Protein AF-A0A411KUL9-F1 (afdb_monomer)

Mean predicted aligned error: 7.38 Å

Radius of gyration: 20.54 Å; Cα contacts (8 Å, |Δi|>4): 102; chains: 1; bounding box: 45×31×55 Å

Nearest PDB structures (foldseek):
  7xw5-assembly1_Y  TM=8.873E-01  e=7.635E-06  Homo sapiens
  1hrp-assembly1_B  TM=8.406E-01  e=1.225E-03  unclassified
  6p57-assembly1_A-3  TM=7.315E-01  e=2.776E-02  Bos taurus

Secondary structure (DSSP, 8-state):
-----S----BSEEEEEEEEEE-TT-S-EEEEEEEEEESB------TTGGGS-GGGG-------SS------PPTT--TTS--

Solvent-accessible surface area (backbone atoms only — not comparable to full-atom values): 5755 Å² total; per-residue (Å²): 139,85,86,83,89,84,68,90,76,50,58,56,38,81,35,83,41,80,44,79,50,71,52,89,81,32,78,48,72,46,77,42,86,47,72,44,57,46,56,48,55,86,69,85,85,65,96,61,53,92,81,47,60,72,78,82,68,66,69,67,70,60,60,82,88,79,86,81,92,80,88,76,76,49,62,68,41,50,93,90,48,83,77

Foldseek 3Di:
DDDDDDDPFDAFDWDWDFDWDDDPQAPDIDTDIDTFTDTDDDFDDDPPVVPDDVVVRDTDDRHDPDDDDDDDAGPRHDPVDGD

InterPro domains:
  IPR001545 Gonadotropin, beta subunit [PTHR11515] (9-83)
  IPR001545 Gonadotropin, beta subunit [SM00068] (8-83)
  IPR001545 Gonadotropin, beta subunit [cd00069] (12-83)
  IPR006208 Glycoprotein hormone subunit beta [PF00007] (10-83)
  IPR018245 Gonadotropin, beta subunit, conserved site [PS00261] (37-43)
  IPR029034 Cystine-knot cytokine [G3DSA:2.10.90.10] (5-83)
  IPR029034 Cystine-knot cytokine [SSF57501] (7-83)

pLDDT: mean 88.68, std 13.58, range [41.31, 97.75]

Sequence (83 aa):
FGLACGQAMSFCIPTEYMMHVERKECAYCLTINTTVCAGYCMTRDVNGKLFLPKYALSQDVCTYRDFMYKTAEIPGCPRHVTP

Structure (mmCIF, N/CA/C/O backbone):
data_AF-A0A411KUL9-F1
#
_entry.id   AF-A0A411KUL9-F1
#
loop_
_atom_site.group_PDB
_atom_site.id
_atom_site.type_symbol
_atom_site.label_atom_id
_atom_site.label_alt_id
_atom_site.label_comp_id
_atom_site.label_asym_id
_atom_site.label_entity_id
_atom_site.label_seq_id
_atom_site.pdbx_PDB_ins_code
_atom_site.Cartn_x
_atom_site.Cartn_y
_atom_site.Cartn_z
_atom_site.occupancy
_atom_site.B_iso_or_equiv
_atom_site.auth_seq_id
_atom_site.auth_comp_id
_atom_site.auth_asym_id
_atom_site.auth_atom_id
_atom_site.pdbx_PDB_model_num
ATOM 1 N N . PHE A 1 1 ? 12.974 -11.998 -30.441 1.00 41.31 1 PHE A N 1
ATOM 2 C CA . PHE A 1 1 ? 13.431 -13.232 -29.779 1.00 41.31 1 PHE A CA 1
ATOM 3 C C . PHE A 1 1 ? 12.458 -13.555 -28.665 1.00 41.31 1 PHE A C 1
ATOM 5 O O . PHE A 1 1 ? 12.474 -12.890 -27.639 1.00 41.31 1 PHE A O 1
ATOM 12 N N . GLY A 1 2 ? 11.519 -14.457 -28.950 1.00 50.50 2 GLY A N 1
ATOM 13 C CA . GLY A 1 2 ? 10.558 -14.954 -27.970 1.00 50.50 2 GLY A CA 1
ATOM 14 C C . GLY A 1 2 ? 11.096 -16.168 -27.211 1.00 50.50 2 GLY A C 1
ATOM 15 O O . GLY A 1 2 ? 12.128 -16.717 -27.589 1.00 50.50 2 GLY A O 1
ATOM 16 N N . LEU A 1 3 ? 10.303 -16.578 -26.215 1.00 47.28 3 LEU A N 1
ATOM 17 C CA . LEU A 1 3 ? 10.382 -17.777 -25.366 1.00 47.28 3 LEU A CA 1
ATOM 18 C C . LEU A 1 3 ? 11.250 -17.680 -24.100 1.00 47.28 3 LEU A C 1
ATOM 20 O O . LEU A 1 3 ? 12.402 -18.093 -24.067 1.00 47.28 3 LEU A O 1
ATOM 24 N N . ALA A 1 4 ? 10.582 -17.301 -23.008 1.00 46.47 4 ALA A N 1
ATOM 25 C CA . ALA A 1 4 ? 10.445 -18.198 -21.862 1.00 46.47 4 ALA A CA 1
ATOM 26 C C . ALA A 1 4 ? 8.987 -18.134 -21.367 1.00 46.47 4 ALA A C 1
ATOM 28 O O . ALA A 1 4 ? 8.541 -17.128 -20.822 1.00 46.47 4 ALA A O 1
ATOM 29 N N . CYS A 1 5 ? 8.222 -19.197 -21.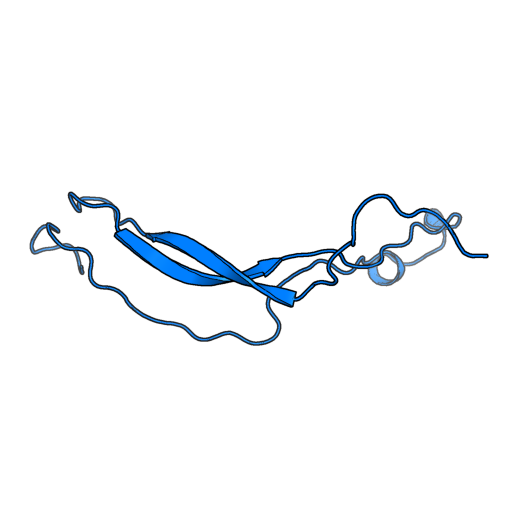620 1.00 55.97 5 CYS A N 1
ATOM 30 C CA . CYS A 1 5 ? 6.954 -19.461 -20.945 1.00 55.97 5 CYS A CA 1
ATOM 31 C C . CYS A 1 5 ? 7.312 -20.071 -19.583 1.00 55.97 5 CYS A C 1
ATOM 33 O O . CYS A 1 5 ? 7.952 -21.120 -19.553 1.00 55.97 5 CYS A O 1
ATOM 35 N N . GLY A 1 6 ? 6.967 -19.408 -18.476 1.00 51.41 6 GLY A N 1
ATOM 36 C CA . GLY A 1 6 ? 7.334 -19.900 -17.140 1.00 51.41 6 GLY A CA 1
ATOM 37 C C . GLY A 1 6 ? 6.559 -19.292 -15.975 1.00 51.41 6 GLY A C 1
ATOM 38 O O . GLY A 1 6 ? 6.230 -20.011 -15.043 1.00 51.41 6 GLY A O 1
ATOM 39 N N . GLN A 1 7 ? 6.179 -18.018 -16.050 1.00 54.53 7 GLN A N 1
ATOM 40 C CA . GLN A 1 7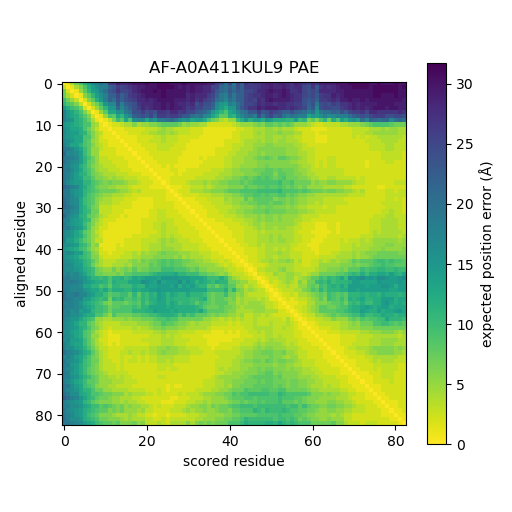 ? 5.121 -17.403 -15.243 1.00 54.53 7 GLN A CA 1
ATOM 41 C C . GLN A 1 7 ? 4.505 -16.320 -16.130 1.00 54.53 7 GLN A C 1
ATOM 43 O O . GLN A 1 7 ? 5.249 -15.577 -16.772 1.00 54.53 7 GLN A O 1
ATOM 48 N N . ALA A 1 8 ? 3.178 -16.230 -16.229 1.00 59.22 8 ALA A N 1
ATOM 49 C CA . ALA A 1 8 ? 2.569 -15.023 -16.778 1.00 59.22 8 ALA A CA 1
ATOM 50 C C . ALA A 1 8 ? 2.919 -13.891 -15.803 1.00 59.22 8 ALA A C 1
ATOM 52 O O . ALA A 1 8 ? 2.266 -13.743 -14.775 1.00 59.22 8 ALA A O 1
ATOM 53 N N . MET A 1 9 ? 4.022 -13.177 -16.051 1.00 64.69 9 MET A N 1
ATOM 54 C CA . MET A 1 9 ? 4.403 -12.033 -15.230 1.00 64.69 9 MET A CA 1
ATOM 55 C C . MET A 1 9 ? 3.298 -10.997 -15.394 1.00 64.69 9 MET A C 1
ATOM 57 O O . MET A 1 9 ? 3.129 -10.429 -16.473 1.00 64.69 9 MET A O 1
ATOM 61 N N . SER A 1 10 ? 2.506 -10.798 -14.343 1.00 80.00 10 SER A N 1
ATOM 62 C CA . SER A 1 10 ? 1.524 -9.728 -14.320 1.00 80.00 10 SER A CA 1
ATOM 63 C C . SER A 1 10 ? 2.267 -8.396 -14.317 1.00 80.00 10 SER A C 1
ATOM 65 O O . SER A 1 10 ? 3.168 -8.158 -13.507 1.00 80.00 10 SER A O 1
ATOM 67 N N . PHE A 1 11 ? 1.905 -7.510 -15.242 1.00 91.19 11 PHE A N 1
ATOM 68 C CA . PHE A 1 11 ? 2.310 -6.111 -15.145 1.00 91.19 11 PHE A CA 1
ATOM 69 C C . PHE A 1 11 ? 1.801 -5.516 -13.824 1.00 91.19 11 PHE A C 1
ATOM 71 O O . PHE A 1 11 ? 0.845 -6.035 -13.249 1.00 91.19 11 PHE A O 1
ATOM 78 N N . CYS A 1 12 ? 2.426 -4.438 -13.342 1.00 95.88 12 CYS A N 1
ATOM 79 C CA . CYS A 1 12 ? 1.924 -3.712 -12.175 1.00 95.88 12 CYS A CA 1
ATOM 80 C C . CYS A 1 12 ? 0.475 -3.247 -12.410 1.00 95.88 12 CYS A C 1
ATOM 82 O O . CYS A 1 12 ? 0.227 -2.368 -13.238 1.00 95.88 12 CYS A O 1
ATOM 84 N N . ILE A 1 13 ? -0.473 -3.852 -11.690 1.00 95.56 13 ILE A N 1
ATOM 85 C CA . ILE A 1 13 ? -1.911 -3.582 -11.790 1.00 95.56 13 ILE A CA 1
ATOM 86 C C . ILE A 1 13 ? -2.558 -3.535 -10.397 1.00 95.56 13 ILE A C 1
ATOM 88 O O . ILE A 1 13 ? -2.050 -4.144 -9.448 1.00 95.56 13 ILE A O 1
ATOM 92 N N . PRO A 1 14 ? -3.704 -2.847 -10.245 1.00 97.00 14 PRO A N 1
ATOM 93 C CA . PRO A 1 14 ? -4.547 -3.004 -9.067 1.00 97.00 14 PRO A CA 1
ATOM 94 C C . PRO A 1 14 ? -5.024 -4.456 -8.940 1.00 97.00 14 PRO A C 1
ATOM 96 O O . PRO A 1 14 ? -5.563 -5.023 -9.888 1.00 97.00 14 PRO A O 1
ATOM 99 N N . THR A 1 15 ? -4.821 -5.051 -7.769 1.00 96.12 15 THR A N 1
ATOM 100 C CA . THR A 1 15 ? -5.149 -6.446 -7.456 1.00 96.12 15 THR A CA 1
ATOM 101 C C . THR A 1 15 ? -5.965 -6.499 -6.169 1.00 96.12 15 THR A C 1
ATOM 103 O O . THR A 1 15 ? -5.662 -5.780 -5.214 1.00 96.12 15 THR A O 1
ATOM 106 N N . GLU A 1 16 ? -7.004 -7.334 -6.136 1.00 97.12 16 GLU A N 1
ATOM 107 C CA . GLU A 1 16 ? -7.804 -7.566 -4.930 1.00 97.12 16 GLU A CA 1
ATOM 108 C C . GLU A 1 16 ? -6.947 -8.164 -3.811 1.00 97.12 16 GLU A C 1
ATOM 110 O O . GLU A 1 16 ? -6.139 -9.068 -4.032 1.00 97.12 16 GLU A O 1
ATOM 115 N N . TYR A 1 17 ? -7.114 -7.647 -2.598 1.00 97.19 17 TYR A N 1
ATOM 116 C CA . TYR A 1 17 ? -6.319 -8.036 -1.445 1.00 97.19 17 TYR A CA 1
ATOM 117 C C . TYR A 1 17 ? -7.133 -7.961 -0.152 1.00 97.19 17 TYR A C 1
ATOM 119 O O . TYR A 1 17 ? -7.940 -7.049 0.042 1.00 97.19 17 TYR A O 1
ATOM 127 N N . MET A 1 18 ? -6.883 -8.910 0.751 1.00 97.75 18 MET A N 1
ATOM 128 C CA . MET A 1 18 ? -7.469 -8.945 2.091 1.00 97.75 18 MET A CA 1
ATOM 129 C C . MET A 1 18 ? -6.531 -8.227 3.060 1.00 97.75 18 MET A C 1
ATOM 131 O O . MET A 1 18 ? -5.491 -8.762 3.443 1.00 97.75 18 MET A O 1
ATOM 135 N N . MET A 1 19 ? -6.873 -7.000 3.441 1.00 96.81 19 MET A N 1
ATOM 136 C CA . MET A 1 19 ? -6.059 -6.202 4.353 1.00 96.81 19 MET A CA 1
ATOM 137 C C . MET A 1 19 ? -6.478 -6.429 5.803 1.00 96.81 19 MET A C 1
ATOM 139 O O . MET A 1 19 ? -7.663 -6.357 6.126 1.00 96.81 19 MET A O 1
ATOM 143 N N . HIS A 1 20 ? -5.495 -6.637 6.678 1.00 96.69 20 HIS A N 1
ATOM 144 C CA . HIS A 1 20 ? -5.694 -6.677 8.123 1.00 96.69 20 HIS A CA 1
ATOM 145 C C . HIS A 1 20 ? -5.544 -5.272 8.708 1.00 96.69 20 HIS A C 1
ATOM 147 O O . HIS A 1 20 ? -4.516 -4.623 8.513 1.00 96.69 20 HIS A O 1
ATOM 153 N N . VAL A 1 21 ? -6.583 -4.794 9.389 1.00 96.69 21 VAL A N 1
ATOM 154 C CA . VAL A 1 21 ? -6.641 -3.461 9.991 1.00 96.69 21 VAL A CA 1
ATOM 155 C C . VAL A 1 21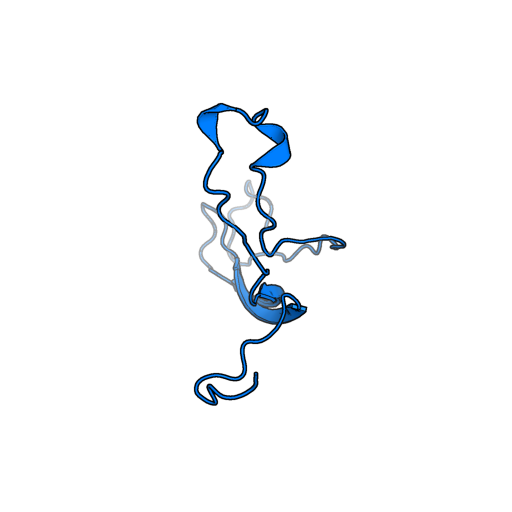 ? -6.855 -3.616 11.487 1.00 96.69 21 VAL A C 1
ATOM 157 O O . VAL A 1 21 ? -7.864 -4.159 11.937 1.00 96.69 21 VAL A O 1
ATOM 160 N N . GLU A 1 22 ? -5.893 -3.124 12.254 1.00 95.75 22 GLU A N 1
ATOM 161 C CA . GLU A 1 22 ? -5.898 -3.172 13.709 1.00 95.75 22 GLU A CA 1
ATOM 162 C C . GLU A 1 22 ? -5.601 -1.798 14.296 1.00 95.75 22 GLU A C 1
ATOM 164 O O . GLU A 1 22 ? -4.979 -0.937 13.666 1.00 95.75 22 GLU A O 1
ATOM 169 N N . ARG A 1 23 ? -6.040 -1.602 15.536 1.00 95.44 23 ARG A N 1
ATOM 170 C CA . ARG A 1 23 ? -5.757 -0.398 16.299 1.00 95.44 23 ARG A CA 1
ATOM 171 C C . ARG A 1 23 ? -5.398 -0.774 17.720 1.00 95.44 23 ARG A C 1
ATOM 173 O O . ARG A 1 23 ? -6.042 -1.613 18.344 1.00 95.44 23 ARG A O 1
ATOM 180 N N . LYS A 1 24 ? -4.348 -0.131 18.226 1.00 95.25 24 LYS A N 1
ATOM 181 C CA . LYS A 1 24 ? -3.859 -0.352 19.584 1.00 95.25 24 LYS A CA 1
ATOM 182 C C . LYS A 1 24 ? -4.992 -0.126 20.592 1.00 95.25 24 LYS A C 1
ATOM 184 O O . LYS A 1 24 ? -5.757 0.821 20.444 1.00 95.25 24 LYS A O 1
ATOM 189 N N . GLU A 1 25 ? -5.050 -0.985 21.609 1.00 94.69 25 GLU A N 1
ATOM 190 C CA . GLU A 1 25 ? -6.064 -1.006 22.682 1.00 94.69 25 GLU A CA 1
ATOM 191 C C . GLU A 1 25 ? -7.460 -1.491 22.264 1.00 94.69 25 GLU A C 1
ATOM 193 O O . GLU A 1 25 ? -8.267 -1.784 23.142 1.00 94.69 25 GLU A O 1
ATOM 198 N N . CYS A 1 26 ? -7.739 -1.662 20.969 1.00 95.50 26 CYS A N 1
ATOM 199 C CA . CYS A 1 26 ? -8.943 -2.347 20.510 1.00 95.50 26 CYS A CA 1
ATOM 200 C C . CYS A 1 26 ? -8.754 -3.868 20.565 1.00 95.50 26 CYS A C 1
ATOM 202 O O . CYS A 1 26 ? -7.661 -4.385 20.341 1.00 95.50 26 CYS A O 1
ATOM 204 N N . ALA A 1 27 ? -9.829 -4.599 20.860 1.00 95.06 27 ALA A N 1
ATOM 205 C CA . ALA A 1 27 ? -9.771 -6.051 21.052 1.00 95.06 27 ALA A CA 1
ATOM 206 C C . ALA A 1 27 ? -9.760 -6.875 19.747 1.00 95.06 27 ALA A C 1
ATOM 208 O O . ALA A 1 27 ? -9.602 -8.094 19.803 1.00 95.06 27 ALA A O 1
ATOM 209 N N . TYR A 1 28 ? -9.957 -6.241 18.587 1.00 95.00 28 TYR A N 1
ATOM 210 C CA . TYR A 1 28 ? -10.196 -6.927 17.316 1.00 95.00 28 TYR A CA 1
ATOM 211 C C . TYR A 1 28 ? -9.246 -6.460 16.208 1.00 95.00 28 TYR A C 1
ATOM 213 O O . TYR A 1 28 ? -8.845 -5.298 16.154 1.00 95.00 28 TYR A O 1
ATOM 221 N N . CYS A 1 29 ? -8.954 -7.379 15.286 1.00 95.94 29 CYS A N 1
ATOM 222 C CA . CYS A 1 29 ? -8.280 -7.124 14.017 1.00 95.94 29 CYS A CA 1
ATOM 223 C C . CYS A 1 29 ? -9.272 -7.420 12.886 1.00 95.94 29 CYS A C 1
ATOM 225 O O . CYS A 1 29 ? -9.768 -8.544 12.763 1.00 95.94 29 CYS A O 1
ATOM 227 N N . LEU A 1 30 ? -9.615 -6.404 12.096 1.00 96.62 30 LEU A N 1
ATOM 228 C CA . LEU A 1 30 ? -10.549 -6.542 10.984 1.00 96.62 30 LEU A CA 1
ATOM 229 C C . LEU A 1 30 ? -9.826 -7.046 9.743 1.00 96.62 30 LEU A C 1
ATOM 231 O O . LEU A 1 30 ? -8.697 -6.654 9.473 1.00 96.62 30 LEU A O 1
ATOM 235 N N . THR A 1 31 ? -10.507 -7.868 8.951 1.00 97.62 31 THR A N 1
ATOM 236 C CA . THR A 1 31 ? -10.046 -8.226 7.606 1.00 97.62 31 THR A CA 1
ATOM 237 C C . THR A 1 31 ? -10.994 -7.590 6.600 1.00 97.62 31 THR A C 1
ATOM 239 O O . THR A 1 31 ? -12.187 -7.887 6.617 1.00 97.62 31 THR A O 1
ATOM 242 N N . ILE A 1 32 ? -10.483 -6.693 5.756 1.00 97.06 32 ILE A N 1
ATOM 243 C CA . ILE A 1 32 ? -11.281 -5.937 4.785 1.00 97.06 32 ILE A CA 1
ATOM 244 C C . ILE A 1 32 ? -10.829 -6.220 3.354 1.00 97.06 32 ILE A C 1
ATOM 246 O O . ILE A 1 32 ? -9.635 -6.334 3.074 1.00 97.06 32 ILE A O 1
ATOM 250 N N . ASN A 1 33 ? -11.790 -6.277 2.436 1.00 97.75 33 ASN A N 1
ATOM 251 C CA . ASN A 1 33 ? -11.505 -6.373 1.010 1.00 97.75 33 ASN A CA 1
ATOM 252 C C . ASN A 1 33 ? -11.072 -4.993 0.504 1.00 97.75 33 ASN A C 1
ATOM 254 O O . ASN A 1 33 ? -11.803 -4.009 0.645 1.00 97.75 33 ASN A O 1
ATOM 258 N N . THR A 1 34 ? -9.895 -4.920 -0.105 1.00 97.12 34 THR A N 1
ATOM 259 C CA . THR A 1 34 ? -9.363 -3.707 -0.727 1.00 97.12 34 THR A CA 1
ATOM 260 C C . THR A 1 34 ? -8.623 -4.051 -2.018 1.00 97.12 34 THR A C 1
ATOM 262 O O . THR A 1 34 ? -8.539 -5.211 -2.415 1.00 97.12 34 THR A O 1
ATOM 265 N N . THR A 1 35 ? -8.087 -3.040 -2.691 1.00 97.19 35 THR A N 1
ATOM 266 C CA . THR A 1 35 ? -7.224 -3.199 -3.862 1.00 97.19 35 THR A CA 1
ATOM 267 C C . THR A 1 35 ? -5.849 -2.617 -3.569 1.00 97.19 35 THR A C 1
ATOM 269 O O . THR A 1 35 ? -5.753 -1.469 -3.135 1.00 97.19 35 THR A O 1
ATOM 272 N N . VAL A 1 36 ? -4.793 -3.379 -3.843 1.00 97.19 36 VAL A N 1
ATOM 273 C CA . VAL A 1 36 ? -3.390 -2.943 -3.725 1.00 97.19 36 VAL A CA 1
ATOM 274 C C . VAL A 1 36 ? -2.708 -2.991 -5.090 1.00 97.19 36 VAL A C 1
ATOM 276 O O . VAL A 1 36 ? -3.151 -3.714 -5.979 1.00 97.19 36 VAL A O 1
ATOM 279 N N . CYS A 1 37 ? -1.626 -2.240 -5.285 1.00 96.75 37 CYS A N 1
ATOM 280 C CA . CYS A 1 37 ? -0.810 -2.375 -6.493 1.00 96.75 37 CYS A CA 1
ATOM 281 C C . CYS A 1 37 ? 0.135 -3.573 -6.351 1.00 96.75 37 CYS A C 1
ATOM 283 O O . CYS A 1 37 ? 0.941 -3.616 -5.422 1.00 96.75 37 CYS A O 1
ATOM 285 N N . ALA A 1 38 ? 0.041 -4.532 -7.272 1.00 95.62 38 ALA A N 1
ATOM 286 C CA . ALA A 1 38 ? 0.898 -5.712 -7.308 1.00 95.62 38 ALA A CA 1
ATOM 287 C C . ALA A 1 38 ? 1.278 -6.069 -8.750 1.00 95.62 38 ALA A C 1
ATOM 289 O O . ALA A 1 38 ? 0.560 -5.752 -9.698 1.00 95.62 38 ALA A O 1
ATOM 290 N N . GLY A 1 39 ? 2.421 -6.732 -8.912 1.00 94.06 39 GLY A N 1
ATOM 291 C CA . GLY A 1 39 ? 2.977 -7.110 -10.209 1.00 94.06 39 GLY A CA 1
ATOM 292 C C . GLY A 1 39 ? 4.387 -6.567 -10.406 1.00 94.06 39 GLY A C 1
ATOM 293 O O . GLY A 1 39 ? 5.045 -6.133 -9.458 1.00 94.06 39 GLY A O 1
ATOM 294 N N . TYR A 1 40 ? 4.855 -6.609 -11.648 1.00 92.44 40 TYR A N 1
ATOM 295 C CA . TYR A 1 40 ? 6.241 -6.307 -11.995 1.00 92.44 40 TYR A CA 1
ATOM 296 C C . TYR A 1 40 ? 6.370 -5.010 -12.800 1.00 92.44 40 TYR A C 1
ATOM 298 O O . TYR A 1 40 ? 5.528 -4.688 -13.644 1.00 92.44 40 TYR A O 1
ATOM 306 N N . CYS A 1 41 ? 7.471 -4.297 -12.558 1.00 92.62 41 CYS A N 1
ATOM 307 C CA . CYS A 1 41 ? 7.941 -3.181 -13.376 1.00 92.62 41 CYS A CA 1
ATOM 308 C C . CYS A 1 41 ? 9.226 -3.594 -14.099 1.00 92.62 41 CYS A C 1
ATOM 310 O O . CYS A 1 41 ? 10.056 -4.317 -13.547 1.00 92.62 41 CYS A O 1
ATOM 312 N N . MET A 1 42 ? 9.404 -3.131 -15.336 1.00 90.44 42 MET A N 1
ATOM 313 C CA . MET A 1 42 ? 10.644 -3.362 -16.075 1.00 90.44 42 MET A CA 1
ATOM 314 C C . MET A 1 42 ? 11.751 -2.473 -15.507 1.00 90.44 42 MET A C 1
ATOM 316 O O . MET A 1 42 ? 11.672 -1.253 -15.609 1.00 90.44 42 MET A O 1
ATOM 320 N N . THR A 1 43 ? 12.804 -3.075 -14.961 1.00 89.12 43 THR A N 1
ATOM 321 C CA . THR A 1 43 ? 13.983 -2.352 -14.468 1.00 89.12 43 THR A CA 1
ATOM 322 C C . THR A 1 43 ? 15.189 -2.587 -15.372 1.00 89.12 43 THR A C 1
ATOM 324 O O . THR A 1 43 ? 15.238 -3.533 -16.164 1.00 89.12 43 THR A O 1
ATOM 327 N N . ARG A 1 44 ? 16.168 -1.680 -15.307 1.00 85.94 44 ARG A N 1
ATOM 328 C CA . ARG A 1 44 ? 17.428 -1.770 -16.054 1.00 85.94 44 ARG A CA 1
ATOM 329 C C . ARG A 1 44 ? 18.583 -1.383 -15.138 1.00 85.94 44 ARG A C 1
ATOM 331 O O . ARG A 1 44 ? 18.448 -0.458 -14.339 1.00 85.94 44 ARG A O 1
ATOM 338 N N . ASP A 1 45 ? 19.705 -2.080 -15.275 1.00 87.25 45 ASP A N 1
ATOM 339 C CA . ASP A 1 45 ? 20.990 -1.675 -14.702 1.00 87.25 45 ASP A CA 1
ATOM 340 C C . ASP A 1 45 ? 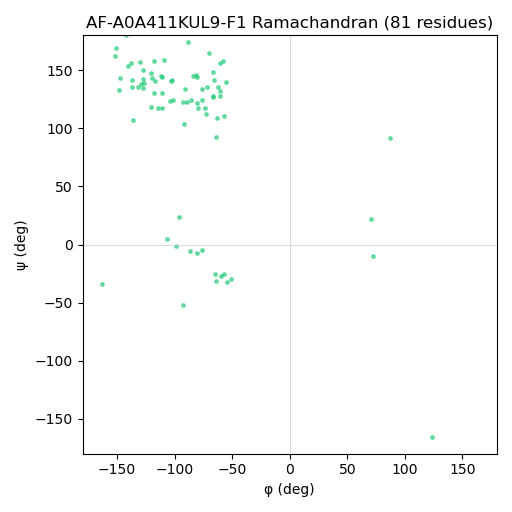21.924 -1.284 -15.849 1.00 87.25 45 ASP A C 1
ATOM 342 O O . ASP A 1 45 ? 22.025 -1.992 -16.853 1.00 87.25 45 ASP A O 1
ATOM 346 N N . VAL A 1 46 ? 22.554 -0.116 -15.741 1.00 87.25 46 VAL A N 1
ATOM 347 C CA . VAL A 1 46 ? 23.341 0.474 -16.826 1.00 87.25 46 VAL A CA 1
ATOM 348 C C . VAL A 1 46 ? 24.827 0.298 -16.520 1.00 87.25 46 VAL A C 1
ATOM 350 O O . VAL A 1 46 ? 25.327 0.795 -15.513 1.00 87.25 46 VAL A O 1
ATOM 353 N N . ASN A 1 47 ? 25.567 -0.339 -17.433 1.00 86.81 47 ASN A N 1
ATOM 354 C CA . ASN A 1 47 ? 26.990 -0.679 -17.252 1.00 86.81 47 ASN A CA 1
ATOM 355 C C . ASN A 1 47 ? 27.907 0.532 -16.956 1.00 86.81 47 ASN A C 1
ATOM 357 O O . ASN A 1 47 ? 28.950 0.380 -16.329 1.00 86.81 47 ASN A O 1
ATOM 361 N N . GLY A 1 48 ? 27.518 1.743 -17.373 1.00 86.81 48 GLY A N 1
ATOM 362 C CA . GLY A 1 48 ? 28.260 2.997 -17.178 1.00 86.81 48 GLY A CA 1
ATOM 363 C C . GLY A 1 48 ? 27.830 3.828 -15.965 1.00 86.81 48 GLY A C 1
ATOM 364 O O . GLY A 1 48 ? 28.034 5.039 -15.971 1.00 86.81 48 GLY A O 1
ATOM 365 N N . LYS A 1 49 ? 27.214 3.222 -14.942 1.00 84.88 49 LYS A N 1
ATOM 366 C CA . LYS A 1 49 ? 26.591 3.937 -13.810 1.00 84.88 49 LYS A CA 1
ATOM 367 C C . LYS A 1 49 ? 27.468 4.979 -13.107 1.00 84.88 49 LYS A C 1
ATOM 369 O O . LYS A 1 49 ? 26.937 5.965 -12.612 1.00 84.88 49 LYS A O 1
ATOM 374 N N . LEU A 1 50 ? 28.793 4.795 -13.084 1.00 86.88 50 LEU A N 1
ATOM 375 C CA . LEU A 1 50 ? 29.734 5.736 -12.457 1.00 86.88 50 LEU A CA 1
ATOM 376 C C . LEU A 1 50 ? 29.773 7.103 -13.163 1.00 86.88 50 LEU A C 1
ATOM 378 O O . LEU A 1 50 ? 30.095 8.109 -12.539 1.00 86.88 50 LEU A O 1
ATOM 382 N N . PHE A 1 51 ? 29.426 7.136 -14.450 1.00 89.62 51 PHE A N 1
ATOM 383 C CA . PHE A 1 51 ? 29.425 8.341 -15.281 1.00 89.62 51 PHE A CA 1
ATOM 384 C C . PHE A 1 51 ? 28.032 8.9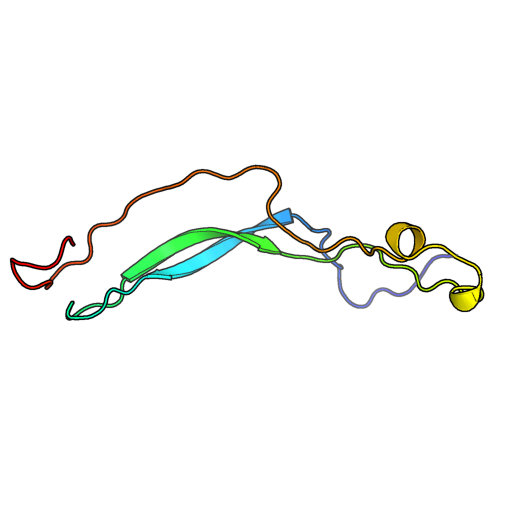65 -15.420 1.00 89.62 51 PHE A C 1
ATOM 386 O O . PHE A 1 51 ? 27.881 9.986 -16.088 1.00 89.62 51 PHE A O 1
ATOM 393 N N . LEU A 1 52 ? 27.012 8.354 -14.810 1.00 8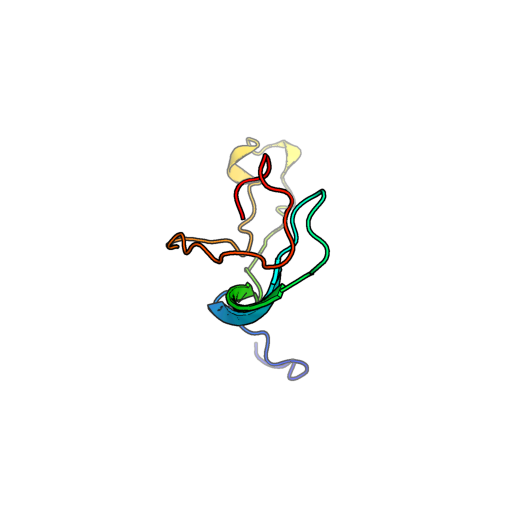6.19 52 LEU A N 1
ATOM 394 C CA . LEU A 1 52 ? 25.636 8.821 -14.876 1.00 86.19 52 LEU A CA 1
ATOM 395 C C . LEU A 1 52 ? 25.241 9.536 -13.582 1.00 86.19 52 LEU A C 1
ATOM 397 O O . LEU A 1 52 ? 25.581 9.093 -12.482 1.00 86.19 52 LEU A O 1
ATOM 401 N N . PRO A 1 53 ? 24.480 10.634 -13.683 1.00 85.00 53 PRO A N 1
ATOM 402 C CA . PRO A 1 53 ? 23.918 11.268 -12.507 1.00 85.00 53 PRO A CA 1
ATOM 403 C C . PRO A 1 53 ? 22.873 10.348 -11.864 1.00 85.00 53 PRO A C 1
ATOM 405 O O . PRO A 1 53 ? 22.168 9.610 -12.548 1.00 85.00 53 PRO A O 1
ATOM 408 N N . LYS A 1 54 ? 22.729 10.417 -10.535 1.00 82.94 54 LYS A N 1
ATOM 409 C CA . LYS A 1 54 ? 21.888 9.485 -9.758 1.00 82.94 54 LYS A CA 1
ATOM 410 C C . LYS A 1 54 ? 20.436 9.389 -10.241 1.00 82.94 54 LYS A C 1
ATOM 412 O O . LYS A 1 54 ? 19.851 8.317 -10.159 1.00 82.94 54 LYS A O 1
ATOM 417 N N . TYR A 1 55 ? 19.861 10.4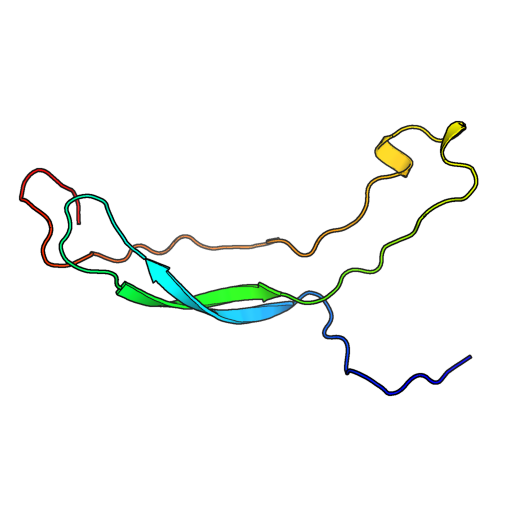74 -10.764 1.00 81.00 55 TYR A N 1
ATOM 418 C CA . TYR A 1 55 ? 18.494 10.459 -11.298 1.00 81.00 55 TYR A CA 1
ATOM 419 C C . TYR A 1 55 ? 18.348 9.542 -12.524 1.00 81.00 55 TYR A C 1
ATOM 421 O O . TYR A 1 55 ? 17.301 8.933 -12.703 1.00 81.00 55 TYR A O 1
ATOM 429 N N . ALA A 1 56 ? 19.404 9.389 -13.331 1.00 81.19 56 ALA A N 1
ATOM 430 C CA . ALA A 1 56 ? 19.426 8.498 -14.491 1.00 81.19 56 ALA A CA 1
ATOM 431 C C . ALA A 1 56 ? 19.569 7.014 -14.101 1.00 81.19 56 ALA A C 1
ATOM 433 O O . ALA A 1 56 ? 19.515 6.144 -14.964 1.00 81.19 56 ALA A O 1
ATOM 434 N N . LEU A 1 57 ? 19.758 6.734 -12.806 1.00 86.19 57 LEU A N 1
ATOM 435 C CA . LEU A 1 57 ? 19.819 5.396 -12.217 1.00 86.19 57 LEU A CA 1
ATOM 436 C C . LEU A 1 57 ? 18.549 5.054 -11.420 1.00 86.19 57 LEU A C 1
ATOM 438 O O . LEU A 1 57 ? 18.506 4.020 -10.758 1.00 86.19 57 LEU A O 1
ATOM 442 N N . SER A 1 58 ? 17.535 5.929 -11.436 1.00 89.25 58 SER A N 1
ATOM 443 C CA . SER A 1 58 ? 16.257 5.663 -10.778 1.00 89.25 58 SER A CA 1
ATOM 444 C C . SER A 1 58 ? 15.541 4.495 -11.462 1.00 89.25 58 SER A C 1
ATOM 446 O O . SER A 1 58 ? 15.596 4.353 -12.683 1.00 89.25 58 SER A O 1
ATOM 448 N N . GLN A 1 59 ? 14.897 3.645 -10.667 1.00 90.88 59 GLN A N 1
ATOM 449 C CA . GLN A 1 59 ? 14.168 2.473 -11.140 1.00 90.88 59 GLN A CA 1
ATOM 450 C C . GLN A 1 59 ? 12.691 2.610 -10.792 1.00 90.88 59 GLN A C 1
ATOM 452 O O . GLN A 1 59 ? 12.346 3.047 -9.692 1.00 90.88 59 GLN A O 1
ATOM 457 N N . ASP A 1 60 ? 11.834 2.188 -11.718 1.00 90.88 60 ASP A N 1
ATOM 458 C CA . ASP A 1 60 ? 10.397 2.144 -11.487 1.00 90.88 60 ASP A CA 1
ATOM 459 C C . ASP A 1 60 ? 10.044 1.013 -10.517 1.00 90.88 60 ASP A C 1
ATOM 461 O O . ASP A 1 60 ? 10.510 -0.122 -10.647 1.00 90.88 60 ASP A O 1
ATOM 465 N N . VAL A 1 61 ? 9.172 1.322 -9.561 1.00 94.69 61 VAL A N 1
ATOM 466 C CA . VAL A 1 61 ? 8.628 0.368 -8.589 1.00 94.69 61 VAL A CA 1
ATOM 467 C C . VAL A 1 61 ? 7.113 0.308 -8.723 1.00 94.69 61 VAL A C 1
ATOM 469 O O . VAL A 1 61 ? 6.474 1.305 -9.061 1.00 94.69 61 VAL A O 1
ATOM 472 N N . CYS A 1 62 ? 6.521 -0.860 -8.471 1.00 96.38 62 CYS A N 1
ATOM 473 C CA . CYS A 1 62 ? 5.068 -0.989 -8.492 1.00 96.38 62 CYS A CA 1
ATOM 474 C C . CYS A 1 62 ? 4.488 -0.295 -7.256 1.00 96.38 62 CYS A C 1
ATOM 476 O O . CYS A 1 62 ? 4.728 -0.721 -6.128 1.00 96.38 62 CYS A O 1
ATOM 478 N N . THR A 1 63 ? 3.774 0.810 -7.467 1.00 97.25 63 THR A N 1
ATOM 479 C CA . THR A 1 63 ? 3.202 1.638 -6.401 1.00 97.25 63 THR A CA 1
ATOM 480 C C . THR A 1 63 ? 1.930 2.338 -6.874 1.00 97.25 63 THR A C 1
ATOM 482 O O . THR A 1 63 ? 1.600 2.326 -8.062 1.00 97.25 63 THR A O 1
ATOM 485 N N . TYR A 1 64 ? 1.207 2.941 -5.935 1.00 96.94 64 TYR A N 1
ATOM 486 C CA . TYR A 1 64 ? -0.052 3.629 -6.187 1.00 96.94 64 TYR A CA 1
ATOM 487 C C . TYR A 1 64 ? 0.152 4.878 -7.046 1.00 96.94 64 TYR A C 1
ATOM 489 O O . TYR A 1 64 ? 0.943 5.757 -6.704 1.00 96.94 64 TYR A O 1
ATOM 497 N N . ARG A 1 65 ? -0.611 4.970 -8.139 1.00 95.56 65 ARG A N 1
ATOM 498 C CA . ARG A 1 65 ? -0.760 6.200 -8.931 1.00 95.56 65 ARG A CA 1
ATOM 499 C C . ARG A 1 65 ? -1.961 7.011 -8.454 1.00 95.56 65 ARG A C 1
ATOM 501 O O . ARG A 1 65 ? -1.815 8.180 -8.124 1.00 95.56 65 ARG A O 1
ATOM 508 N N . ASP A 1 66 ? -3.110 6.349 -8.371 1.00 96.25 66 ASP A N 1
ATOM 509 C CA . ASP A 1 66 ? -4.380 6.904 -7.917 1.00 96.25 66 ASP A CA 1
ATOM 510 C C . ASP A 1 66 ? -4.933 6.003 -6.807 1.00 96.25 66 ASP A C 1
ATOM 512 O O . ASP A 1 66 ? -4.900 4.775 -6.920 1.00 96.25 66 ASP A O 1
ATOM 516 N N . PHE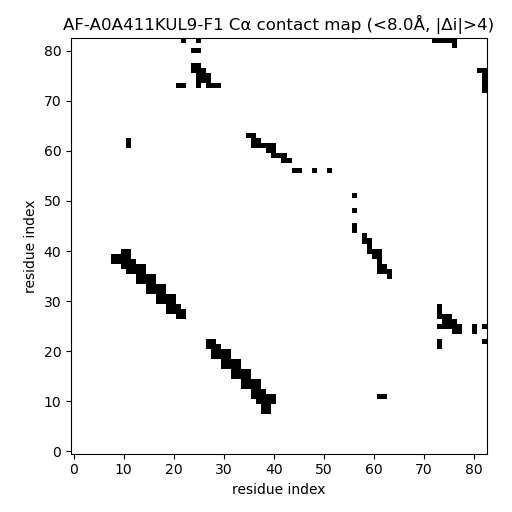 A 1 67 ? -5.415 6.596 -5.716 1.00 96.31 67 PHE A N 1
ATOM 517 C CA . PHE A 1 67 ? -5.965 5.861 -4.578 1.00 96.31 67 PHE A CA 1
ATOM 518 C C . PHE A 1 67 ? -7.016 6.695 -3.839 1.00 96.31 67 PHE A C 1
ATOM 520 O O . PHE A 1 67 ? -7.087 7.914 -3.985 1.00 96.31 67 PHE A O 1
ATOM 527 N N . MET A 1 68 ? -7.840 6.026 -3.033 1.00 97.06 68 MET A N 1
ATOM 528 C CA . MET A 1 68 ? -8.879 6.657 -2.222 1.00 97.06 68 MET A CA 1
ATOM 529 C C . MET A 1 68 ? -8.807 6.137 -0.792 1.00 97.06 68 MET A C 1
ATOM 531 O O . MET A 1 68 ? -8.707 4.931 -0.566 1.00 97.06 68 MET A O 1
ATOM 535 N N . TYR A 1 69 ? -8.912 7.045 0.174 1.00 96.50 69 TYR A N 1
ATOM 536 C CA . TYR A 1 69 ? -9.0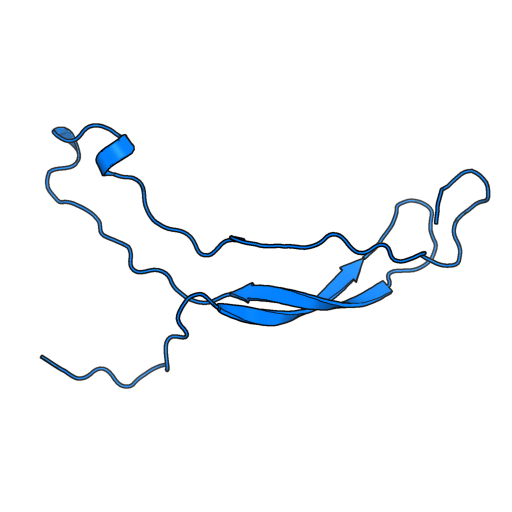34 6.681 1.578 1.00 96.50 69 TYR A CA 1
ATOM 537 C C . TYR A 1 69 ? -10.451 6.197 1.889 1.00 96.50 69 TYR A C 1
ATOM 539 O O . TYR A 1 69 ? -11.437 6.825 1.503 1.00 96.50 69 TYR A O 1
ATOM 547 N N . LYS A 1 70 ? -10.543 5.084 2.616 1.00 95.62 70 LYS A N 1
ATOM 548 C CA . LYS A 1 70 ? -11.780 4.577 3.211 1.00 95.62 70 LYS A CA 1
ATOM 549 C C . LYS A 1 70 ? -11.536 4.335 4.694 1.00 95.62 70 LYS A C 1
ATOM 551 O O . LYS A 1 70 ? -10.461 3.870 5.066 1.00 95.62 70 LYS A O 1
ATOM 556 N N . THR A 1 71 ? -12.536 4.628 5.514 1.00 95.19 71 THR A N 1
ATOM 557 C CA . THR A 1 71 ? -12.486 4.413 6.963 1.00 95.19 71 THR A CA 1
ATOM 558 C C . THR A 1 71 ? -13.270 3.154 7.318 1.00 95.19 71 THR A C 1
ATOM 560 O O . THR A 1 71 ? -14.319 2.895 6.730 1.00 95.19 71 THR A O 1
ATOM 563 N N . ALA A 1 72 ? -12.767 2.386 8.280 1.00 94.12 72 ALA A N 1
ATOM 564 C CA . ALA A 1 72 ? -13.475 1.282 8.915 1.00 94.12 72 ALA A CA 1
ATOM 565 C C . ALA A 1 72 ? -13.439 1.507 10.430 1.00 94.12 72 ALA A C 1
ATOM 567 O O . ALA A 1 72 ? -12.407 1.926 10.948 1.00 94.12 72 ALA A O 1
ATOM 568 N N . GLU A 1 73 ? -14.549 1.243 11.114 1.00 94.94 73 GLU A N 1
ATOM 569 C CA . GLU A 1 73 ? -14.632 1.332 12.574 1.00 94.94 73 GLU A CA 1
ATOM 570 C C . GLU A 1 73 ? -14.340 -0.039 13.184 1.00 94.94 73 GLU A C 1
ATOM 572 O O . GLU A 1 73 ? -15.014 -1.027 12.873 1.00 94.94 73 GLU A O 1
ATOM 577 N N . ILE A 1 74 ? -13.328 -0.112 14.046 1.00 96.31 74 ILE A N 1
ATOM 578 C CA . ILE A 1 74 ? -12.935 -1.343 14.723 1.00 96.31 74 ILE A CA 1
ATOM 579 C C . ILE A 1 74 ? -13.795 -1.501 15.985 1.00 96.31 74 ILE A C 1
ATOM 581 O O . ILE A 1 74 ? -13.828 -0.614 16.840 1.00 96.31 74 ILE A O 1
ATOM 585 N N . PRO A 1 75 ? -14.512 -2.626 16.150 1.00 93.88 75 PRO A N 1
ATOM 586 C CA . PRO A 1 75 ? -15.298 -2.860 17.353 1.00 93.88 75 PRO A CA 1
ATOM 587 C C . PRO A 1 75 ? -14.394 -3.103 18.569 1.00 93.88 75 PRO A C 1
ATOM 589 O O . PRO A 1 75 ? -13.210 -3.409 18.452 1.00 93.88 75 PRO A O 1
ATOM 592 N N . GLY A 1 76 ? -14.965 -3.011 19.773 1.00 92.75 76 GLY A N 1
ATOM 593 C CA . GLY A 1 76 ? -14.265 -3.384 21.008 1.00 92.75 76 GLY A CA 1
ATOM 594 C C . GLY A 1 76 ? -13.130 -2.445 21.422 1.00 92.75 76 GLY A C 1
ATOM 595 O O . GLY A 1 76 ? -12.245 -2.864 22.166 1.00 92.75 76 GLY A O 1
ATOM 596 N N . CYS A 1 77 ? -13.142 -1.199 20.949 1.00 96.25 77 CYS A N 1
ATOM 597 C CA . CYS A 1 77 ? -12.231 -0.157 21.407 1.00 96.25 77 CYS A CA 1
ATOM 598 C C . CYS A 1 77 ? -12.712 0.476 22.735 1.00 96.25 77 CYS A C 1
ATOM 600 O O . CYS A 1 77 ? -13.920 0.650 22.936 1.00 96.25 77 CYS A O 1
ATOM 602 N N . PRO A 1 78 ? -11.797 0.852 23.650 1.00 96.12 78 PRO A N 1
ATOM 603 C CA . PRO A 1 78 ? -12.116 1.656 24.830 1.00 96.12 78 PRO A CA 1
ATOM 604 C C . PRO A 1 78 ? -12.692 3.031 24.464 1.00 96.12 78 PRO A C 1
ATOM 606 O O . PRO A 1 78 ? -12.401 3.570 23.403 1.00 96.12 78 PRO A O 1
ATOM 609 N N . ARG A 1 79 ? -13.454 3.660 25.372 1.00 94.44 79 ARG A N 1
ATOM 610 C CA . ARG A 1 79 ? -14.150 4.940 25.104 1.00 94.44 79 ARG A CA 1
ATOM 611 C C . ARG A 1 79 ? -13.239 6.113 24.730 1.00 94.44 79 ARG A C 1
ATOM 613 O O . ARG A 1 79 ? -13.703 7.043 24.081 1.00 94.44 79 ARG A O 1
ATOM 620 N N . HIS A 1 80 ? -11.983 6.106 25.173 1.00 95.56 80 HIS A N 1
ATOM 621 C CA . HIS A 1 80 ? -11.006 7.152 24.848 1.00 95.56 80 HIS A CA 1
ATOM 622 C C . HIS A 1 80 ? -10.263 6.895 23.531 1.00 95.56 80 HIS A C 1
ATOM 624 O O . HIS A 1 80 ? -9.492 7.745 23.093 1.00 95.56 80 HIS A O 1
ATOM 630 N N . VAL A 1 81 ? -10.478 5.738 22.906 1.00 95.81 81 VAL A N 1
ATOM 631 C CA . VAL A 1 81 ? -9.879 5.362 21.630 1.00 95.81 81 VAL A CA 1
ATOM 632 C C . VAL A 1 81 ? -10.926 5.578 20.550 1.00 95.81 81 VAL A C 1
ATOM 634 O O . VAL A 1 81 ? -12.029 5.046 20.634 1.00 95.81 81 VAL A O 1
ATOM 637 N N . THR A 1 82 ? -10.602 6.372 19.530 1.00 93.31 82 THR A N 1
ATOM 638 C CA . THR A 1 82 ? -11.455 6.426 18.337 1.00 93.31 82 THR A CA 1
ATOM 639 C C . THR A 1 82 ? -11.500 5.016 17.738 1.00 93.31 82 THR A C 1
ATOM 641 O O . THR A 1 82 ? -10.441 4.398 17.636 1.00 93.31 82 THR A O 1
ATOM 644 N N . PRO A 1 83 ? -12.669 4.469 17.399 1.00 86.94 83 PRO A N 1
ATOM 645 C CA . PRO A 1 83 ? -12.734 3.177 16.731 1.00 86.94 83 PRO A CA 1
ATOM 646 C C . PRO A 1 83 ? -12.105 3.219 15.331 1.00 86.94 83 PRO A C 1
ATOM 648 O O . PRO A 1 83 ? -11.825 4.330 14.816 1.00 86.94 83 PRO A O 1
#

Organism: Bos taurus (NCBI:txid9913)